Protein AF-B4INY2-F1 (afdb_monomer_lite)

pLDDT: mean 94.25, std 5.33, range [62.12, 98.5]

Radius of gyration: 15.9 Å; chains: 1; bounding box: 37×23×44 Å

Structure (mmCIF, N/CA/C/O backbone):
data_AF-B4INY2-F1
#
_entry.id   AF-B4INY2-F1
#
loop_
_atom_site.group_PDB
_atom_site.id
_atom_site.type_symbol
_atom_site.label_atom_id
_atom_site.label_alt_id
_atom_site.label_comp_id
_atom_site.label_asym_id
_atom_site.label_entity_id
_atom_site.label_seq_id
_atom_site.pdbx_PDB_ins_code
_atom_site.Cartn_x
_atom_site.Cartn_y
_atom_site.Cartn_z
_atom_site.occupancy
_atom_site.B_iso_or_equiv
_atom_site.auth_seq_id
_atom_site.auth_comp_id
_atom_site.auth_asym_id
_atom_site.auth_atom_id
_atom_site.pdbx_PDB_model_num
ATOM 1 N N . VAL A 1 1 ? -5.073 1.622 -15.618 1.00 62.12 1 VAL A N 1
ATOM 2 C CA . VAL A 1 1 ? -4.912 0.681 -16.757 1.00 62.12 1 VAL A CA 1
ATOM 3 C C . VAL A 1 1 ? -3.675 1.022 -17.583 1.00 62.12 1 VAL A C 1
ATOM 5 O O . VAL A 1 1 ? -2.821 0.158 -17.720 1.00 62.12 1 VAL A O 1
ATOM 8 N N . GLU A 1 2 ? -3.517 2.272 -18.036 1.00 88.69 2 GLU A N 1
ATOM 9 C CA . GLU A 1 2 ? -2.370 2.705 -18.861 1.00 88.69 2 GLU A CA 1
ATOM 10 C C . GLU A 1 2 ? -0.992 2.452 -18.219 1.00 88.69 2 GLU A C 1
ATOM 12 O O . GLU A 1 2 ? -0.118 1.885 -18.864 1.00 88.69 2 GLU A O 1
ATOM 17 N N . VAL A 1 3 ? -0.802 2.773 -16.932 1.00 95.88 3 VAL A N 1
ATOM 18 C CA . VAL A 1 3 ? 0.497 2.591 -16.245 1.00 95.88 3 VAL A CA 1
ATOM 19 C C . VAL A 1 3 ? 0.979 1.137 -16.282 1.00 95.88 3 VAL A C 1
ATOM 21 O O . VAL A 1 3 ? 2.135 0.875 -16.598 1.00 95.88 3 VAL A O 1
ATOM 24 N N . VAL A 1 4 ? 0.092 0.177 -16.005 1.00 97.25 4 VAL A N 1
ATOM 25 C CA . VAL A 1 4 ? 0.440 -1.254 -16.020 1.00 97.25 4 VAL A CA 1
ATOM 26 C C . VAL A 1 4 ? 0.698 -1.744 -17.444 1.00 97.25 4 VAL A C 1
ATOM 28 O O . VAL A 1 4 ? 1.578 -2.571 -17.660 1.00 97.25 4 VAL A O 1
ATOM 31 N N . GLN A 1 5 ? -0.026 -1.216 -18.433 1.00 96.56 5 GLN A N 1
ATOM 32 C CA . GLN A 1 5 ? 0.229 -1.533 -19.838 1.00 96.56 5 GLN A CA 1
ATOM 33 C C . GLN A 1 5 ? 1.599 -1.020 -20.288 1.00 96.56 5 GLN A C 1
ATOM 35 O O . GLN A 1 5 ? 2.352 -1.776 -20.894 1.00 96.56 5 GLN A O 1
ATOM 40 N N . LEU A 1 6 ? 1.953 0.222 -19.949 1.00 96.69 6 LEU A N 1
ATOM 41 C CA . LEU A 1 6 ? 3.271 0.792 -20.240 1.00 96.69 6 LEU A CA 1
ATOM 42 C C . LEU A 1 6 ? 4.390 0.048 -19.506 1.00 96.69 6 LEU A C 1
ATOM 44 O O . LEU A 1 6 ? 5.457 -0.165 -20.081 1.00 96.69 6 LEU A O 1
ATOM 48 N N . TRP A 1 7 ? 4.137 -0.395 -18.271 1.00 97.88 7 TRP A N 1
ATOM 49 C CA . TRP A 1 7 ? 5.062 -1.259 -17.545 1.00 97.88 7 TRP A CA 1
ATOM 50 C C . TRP A 1 7 ? 5.375 -2.526 -18.340 1.00 97.88 7 TRP A C 1
ATOM 52 O O . TRP A 1 7 ? 6.526 -2.736 -18.713 1.00 97.88 7 TRP A O 1
ATOM 62 N N . VAL A 1 8 ? 4.344 -3.312 -18.661 1.00 97.50 8 VAL A N 1
ATOM 63 C CA . VAL A 1 8 ? 4.490 -4.597 -19.362 1.00 97.50 8 VAL A CA 1
ATOM 64 C C . VAL A 1 8 ? 5.063 -4.412 -20.769 1.00 97.50 8 VAL A C 1
ATOM 66 O O . VAL A 1 8 ? 5.878 -5.209 -21.217 1.00 97.50 8 VAL A O 1
ATOM 69 N N . ALA A 1 9 ? 4.651 -3.365 -21.485 1.00 96.44 9 ALA A N 1
ATOM 70 C CA . ALA A 1 9 ? 5.058 -3.163 -22.872 1.00 96.44 9 ALA A CA 1
ATOM 71 C C . ALA A 1 9 ? 6.476 -2.589 -23.020 1.00 96.44 9 ALA A C 1
ATOM 73 O O . ALA A 1 9 ? 7.110 -2.802 -24.055 1.00 96.44 9 ALA A O 1
ATOM 74 N N . VAL A 1 10 ? 6.959 -1.810 -22.043 1.00 95.62 10 VAL A N 1
ATOM 75 C CA . VAL A 1 10 ? 8.158 -0.978 -22.236 1.00 95.62 10 VAL A CA 1
ATOM 76 C C . VAL A 1 10 ? 9.159 -1.055 -21.091 1.00 95.62 10 VAL A C 1
ATOM 78 O O . VAL A 1 10 ? 10.359 -1.044 -21.369 1.00 95.62 10 VAL A O 1
ATOM 81 N N . LEU A 1 11 ? 8.706 -1.048 -19.835 1.00 96.75 11 LEU A N 1
ATOM 82 C CA . LEU A 1 11 ? 9.576 -0.753 -18.691 1.00 96.75 11 LEU A CA 1
ATOM 83 C C . LEU A 1 11 ? 9.982 -1.971 -17.867 1.00 96.75 11 LEU A C 1
ATOM 85 O O . LEU A 1 11 ? 11.008 -1.883 -17.203 1.00 96.75 11 LEU A O 1
ATOM 89 N N . GLU A 1 12 ? 9.252 -3.082 -17.901 1.00 95.88 12 GLU A N 1
ATOM 90 C CA . GLU A 1 12 ? 9.515 -4.238 -17.032 1.00 95.88 12 GLU A CA 1
ATOM 91 C C . GLU A 1 12 ? 10.973 -4.723 -17.109 1.00 95.88 12 GLU A C 1
ATOM 93 O O . GLU A 1 12 ? 11.632 -4.901 -16.084 1.00 95.88 12 GLU A O 1
ATOM 98 N N . ASP A 1 13 ? 11.525 -4.823 -18.320 1.00 95.25 13 ASP A N 1
ATOM 99 C CA . ASP A 1 13 ? 12.912 -5.221 -18.572 1.00 95.25 13 ASP A CA 1
ATOM 100 C C . ASP A 1 13 ? 13.903 -4.042 -18.565 1.00 95.25 13 ASP A C 1
ATOM 102 O O . ASP A 1 13 ? 15.117 -4.244 -18.524 1.00 95.25 13 ASP A O 1
ATOM 106 N N . LYS A 1 14 ? 13.416 -2.796 -18.594 1.00 96.94 14 LYS A N 1
ATOM 107 C CA . LYS A 1 14 ? 14.225 -1.575 -18.781 1.00 96.94 14 LYS A CA 1
ATOM 108 C C . LYS A 1 14 ? 14.183 -0.610 -17.607 1.00 96.94 14 LYS A C 1
ATOM 110 O O . LYS A 1 14 ? 14.857 0.414 -17.669 1.00 96.94 14 LYS A O 1
ATOM 115 N N . VAL A 1 15 ? 13.473 -0.921 -16.526 1.00 96.75 15 VAL A N 1
ATOM 116 C CA . VAL A 1 15 ? 13.324 -0.023 -15.371 1.00 96.75 15 VAL A CA 1
ATOM 117 C C . VAL A 1 15 ? 14.679 0.347 -14.757 1.00 96.75 15 VAL A C 1
ATOM 119 O O . VAL A 1 15 ? 14.875 1.454 -14.278 1.00 96.75 15 VAL A O 1
ATOM 122 N N . HIS A 1 16 ? 15.678 -0.532 -14.844 1.00 95.06 16 HIS A N 1
ATOM 123 C CA . HIS A 1 16 ? 17.045 -0.241 -14.403 1.00 95.06 16 HIS A CA 1
ATOM 124 C C . HIS A 1 16 ? 17.714 0.912 -15.181 1.00 95.06 16 HIS A C 1
ATOM 126 O O . HIS A 1 16 ? 18.656 1.522 -14.683 1.00 95.06 16 HIS A O 1
ATOM 132 N N . LYS A 1 17 ? 17.225 1.241 -16.384 1.00 96.94 17 LYS A N 1
ATOM 133 C CA . LYS A 1 17 ? 17.739 2.325 -17.235 1.00 96.94 17 LYS A CA 1
ATOM 134 C C . LYS A 1 17 ? 17.152 3.694 -16.896 1.00 96.94 17 LYS A C 1
ATOM 136 O O . LYS A 1 17 ? 17.602 4.686 -17.458 1.00 96.94 17 LYS A O 1
ATOM 141 N N . THR A 1 18 ? 16.170 3.776 -15.997 1.00 95.94 18 THR A N 1
ATOM 142 C CA . THR A 1 18 ? 15.519 5.048 -15.638 1.00 95.94 18 THR A CA 1
ATOM 143 C C . THR A 1 18 ? 16.271 5.821 -14.550 1.00 95.94 18 THR A C 1
ATOM 145 O O . THR A 1 18 ? 15.807 6.869 -14.106 1.00 95.94 18 THR A O 1
ATOM 148 N N . GLY A 1 19 ? 17.436 5.324 -14.117 1.00 94.31 19 GLY A N 1
ATOM 149 C CA . GLY A 1 19 ? 18.315 6.007 -13.171 1.00 94.31 19 GLY A CA 1
ATOM 150 C C . GLY A 1 19 ? 17.601 6.353 -11.865 1.00 94.31 19 GLY A C 1
ATOM 151 O O . GLY A 1 19 ? 16.972 5.495 -11.246 1.00 94.31 19 GLY A O 1
ATOM 152 N N . ASN A 1 20 ? 17.676 7.626 -11.474 1.00 93.56 20 ASN A N 1
ATOM 153 C CA . ASN A 1 20 ? 17.140 8.125 -10.204 1.00 93.56 20 ASN A CA 1
ATOM 154 C C . ASN A 1 20 ? 15.610 8.002 -10.091 1.00 93.56 20 ASN A C 1
ATOM 156 O O . ASN A 1 20 ? 15.088 7.925 -8.984 1.00 93.56 20 ASN A O 1
ATOM 160 N N . GLU A 1 21 ? 14.893 7.922 -11.215 1.00 96.50 21 GLU A N 1
ATOM 161 C CA . GLU A 1 21 ? 13.427 7.810 -11.227 1.00 96.50 21 GLU A CA 1
ATOM 162 C C . GLU A 1 21 ? 12.932 6.376 -11.013 1.00 96.50 21 GLU A C 1
ATOM 164 O O . GLU A 1 21 ? 11.734 6.143 -10.852 1.00 96.50 21 GLU A O 1
ATOM 169 N N . ARG A 1 22 ? 13.834 5.385 -11.005 1.00 97.56 22 ARG A N 1
ATOM 170 C CA . ARG A 1 22 ? 13.460 3.967 -10.915 1.00 97.56 22 ARG A CA 1
ATOM 171 C C . ARG A 1 22 ? 12.553 3.674 -9.722 1.00 97.56 22 ARG A C 1
ATOM 173 O O . ARG A 1 22 ? 11.553 2.980 -9.882 1.00 97.56 22 ARG A O 1
ATOM 180 N N . HIS A 1 23 ? 12.881 4.183 -8.537 1.00 97.31 23 HIS A N 1
ATOM 181 C CA . HIS A 1 23 ? 12.089 3.899 -7.337 1.00 97.31 23 HIS A CA 1
ATOM 182 C C . HIS A 1 23 ? 10.690 4.495 -7.437 1.00 97.31 23 HIS A C 1
ATOM 184 O O . HIS A 1 23 ? 9.719 3.805 -7.145 1.00 97.31 23 HIS A O 1
ATOM 190 N N . LEU A 1 24 ? 10.580 5.731 -7.929 1.00 97.19 24 LEU A N 1
ATOM 191 C CA . LEU A 1 24 ? 9.294 6.394 -8.131 1.00 97.19 24 LEU A CA 1
ATOM 192 C C . LEU A 1 24 ? 8.417 5.628 -9.129 1.00 97.19 24 LEU A C 1
ATOM 194 O O . LEU A 1 24 ? 7.233 5.417 -8.873 1.00 97.19 24 LEU A O 1
ATOM 198 N N . ILE A 1 25 ? 9.006 5.164 -10.233 1.00 98.00 25 ILE A N 1
ATOM 199 C CA . ILE A 1 25 ? 8.309 4.356 -11.238 1.00 98.00 25 ILE A CA 1
ATOM 200 C C . ILE A 1 25 ? 7.807 3.048 -10.620 1.00 98.00 25 ILE A C 1
ATOM 202 O O . ILE A 1 25 ? 6.644 2.696 -10.808 1.00 98.00 25 ILE A O 1
ATOM 206 N N . LEU A 1 26 ? 8.638 2.348 -9.841 1.00 98.38 26 LEU A N 1
ATOM 207 C CA . LEU A 1 26 ? 8.219 1.126 -9.148 1.00 98.38 26 LEU A CA 1
ATOM 208 C C . LEU A 1 26 ? 7.043 1.391 -8.197 1.00 98.38 26 LEU A C 1
ATOM 210 O O . LEU A 1 26 ? 6.077 0.633 -8.211 1.00 98.38 26 LEU A O 1
ATOM 214 N N . GLU A 1 27 ? 7.076 2.474 -7.415 1.00 98.06 27 GLU A N 1
ATOM 215 C CA . GLU A 1 27 ? 5.965 2.853 -6.527 1.00 98.06 27 GLU A CA 1
ATOM 216 C C . GLU A 1 27 ? 4.662 3.119 -7.302 1.00 98.06 27 GLU A C 1
ATOM 218 O O . GLU A 1 27 ? 3.596 2.635 -6.911 1.00 98.06 27 GLU A O 1
ATOM 223 N N . GLN A 1 28 ? 4.735 3.841 -8.424 1.00 97.75 28 GLN A N 1
ATOM 224 C CA . GLN A 1 28 ? 3.577 4.116 -9.284 1.00 97.75 28 GLN A CA 1
ATOM 225 C C . GLN A 1 28 ? 2.993 2.835 -9.886 1.00 97.75 28 GLN A C 1
ATOM 227 O O . GLN A 1 28 ? 1.773 2.649 -9.903 1.00 97.75 28 GLN A O 1
ATOM 232 N N . VAL A 1 29 ? 3.862 1.938 -10.351 1.00 98.31 29 VAL A N 1
ATOM 233 C CA . VAL A 1 29 ? 3.466 0.653 -10.931 1.00 98.31 29 VAL A CA 1
ATOM 234 C C . VAL A 1 29 ? 2.824 -0.241 -9.880 1.00 98.31 29 VAL A C 1
ATOM 236 O O . VAL A 1 29 ? 1.796 -0.840 -10.176 1.00 98.31 29 VAL A O 1
ATOM 239 N N . ILE A 1 30 ? 3.348 -0.285 -8.648 1.00 98.50 30 ILE A N 1
ATOM 240 C CA . ILE A 1 30 ? 2.732 -1.040 -7.546 1.00 98.50 30 ILE A CA 1
ATOM 241 C C . ILE A 1 30 ? 1.286 -0.595 -7.335 1.00 98.50 30 ILE A C 1
ATOM 243 O O . ILE A 1 30 ? 0.391 -1.436 -7.320 1.00 98.50 30 ILE A O 1
ATOM 247 N N . ILE A 1 31 ? 1.043 0.712 -7.197 1.00 97.62 31 ILE A N 1
ATOM 248 C CA . ILE A 1 31 ? -0.307 1.241 -6.951 1.00 97.62 31 ILE A CA 1
ATOM 249 C C . ILE A 1 31 ? -1.238 0.872 -8.112 1.00 97.62 31 ILE A C 1
ATOM 251 O O . ILE A 1 31 ? -2.288 0.270 -7.893 1.00 97.62 31 ILE A O 1
ATOM 255 N N . ALA A 1 32 ? -0.821 1.143 -9.351 1.00 97.94 32 ALA A N 1
ATOM 256 C CA . ALA A 1 32 ? -1.635 0.849 -10.526 1.00 97.94 32 ALA A CA 1
ATOM 257 C C . ALA A 1 32 ? -1.890 -0.658 -10.721 1.00 97.94 32 ALA A C 1
ATOM 259 O O . ALA A 1 32 ? -2.952 -1.053 -11.210 1.00 97.94 32 ALA A O 1
ATOM 260 N N . ALA A 1 33 ? -0.928 -1.504 -10.351 1.00 98.19 33 ALA A N 1
ATOM 261 C CA . ALA A 1 33 ? -1.043 -2.954 -10.414 1.00 98.19 33 ALA A CA 1
ATOM 262 C C . ALA A 1 33 ? -2.028 -3.490 -9.367 1.00 98.19 33 ALA A C 1
ATOM 264 O O . ALA A 1 33 ? -2.846 -4.345 -9.700 1.00 98.19 33 ALA A O 1
ATOM 265 N N . LEU A 1 34 ? -2.022 -2.948 -8.144 1.00 97.00 34 LEU A N 1
ATOM 266 C CA . LEU A 1 34 ? -3.021 -3.286 -7.124 1.00 97.00 34 LEU A CA 1
ATOM 267 C C . LEU A 1 34 ? -4.436 -2.886 -7.570 1.00 97.00 34 LEU A C 1
ATOM 269 O O . LEU A 1 34 ? -5.340 -3.715 -7.510 1.00 97.00 34 LEU A O 1
ATOM 273 N N . ASP A 1 35 ? -4.608 -1.676 -8.110 1.00 95.31 35 ASP A N 1
ATOM 274 C CA . ASP A 1 35 ? -5.910 -1.171 -8.58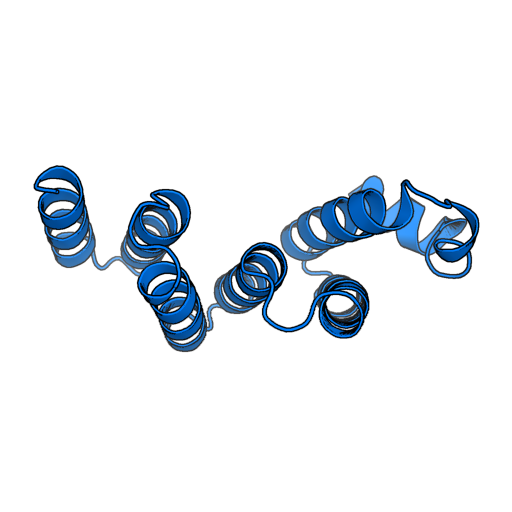4 1.00 95.31 35 ASP A CA 1
ATOM 275 C C . ASP A 1 35 ? -6.480 -1.964 -9.775 1.00 95.31 35 ASP A C 1
ATOM 277 O O . ASP A 1 35 ? -7.677 -1.914 -10.056 1.00 95.31 35 ASP A O 1
ATOM 281 N N . THR A 1 36 ? -5.629 -2.692 -10.502 1.00 96.25 36 THR A N 1
ATOM 282 C CA . THR A 1 36 ? -6.014 -3.511 -11.665 1.00 96.25 36 THR A CA 1
ATOM 283 C C . THR A 1 36 ? -5.889 -5.013 -11.410 1.00 96.25 36 THR A C 1
ATOM 285 O O . THR A 1 36 ? -5.914 -5.798 -12.357 1.00 96.25 36 THR A O 1
ATOM 288 N N . ALA A 1 37 ? -5.755 -5.419 -10.141 1.00 96.00 37 ALA A N 1
ATOM 289 C CA . ALA A 1 37 ? -5.613 -6.811 -9.707 1.00 96.00 37 ALA A CA 1
ATOM 290 C C . ALA A 1 37 ? -4.436 -7.580 -10.354 1.00 96.00 37 ALA A C 1
ATOM 292 O O . ALA A 1 37 ? -4.411 -8.811 -10.375 1.00 96.00 37 ALA A O 1
ATOM 293 N N . ARG A 1 38 ? -3.411 -6.871 -10.842 1.00 97.56 38 ARG A N 1
ATOM 294 C CA . ARG A 1 38 ? -2.135 -7.443 -11.303 1.00 97.56 38 ARG A CA 1
ATOM 295 C C . ARG A 1 38 ? -1.178 -7.633 -10.130 1.00 97.56 38 ARG A C 1
ATOM 297 O O . ARG A 1 38 ? -0.122 -7.008 -10.029 1.00 97.56 38 ARG A O 1
ATOM 304 N N . PHE A 1 39 ? -1.581 -8.494 -9.198 1.00 97.38 39 PHE A N 1
ATOM 305 C CA . PHE A 1 39 ? -0.847 -8.741 -7.954 1.00 97.38 39 PHE A CA 1
ATOM 306 C C . PHE A 1 39 ? 0.549 -9.330 -8.177 1.00 97.38 39 PHE A C 1
ATOM 308 O O . PHE A 1 39 ? 1.428 -9.134 -7.338 1.00 97.38 39 PHE A O 1
ATOM 315 N N . ASP A 1 40 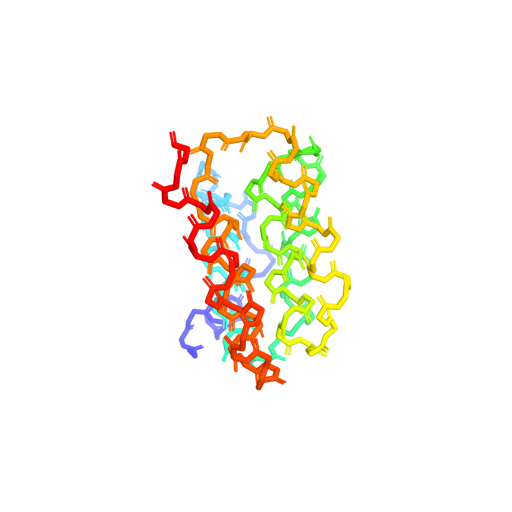? 0.761 -10.024 -9.293 1.00 97.44 40 ASP A N 1
ATOM 316 C CA . ASP A 1 40 ? 2.061 -10.512 -9.749 1.00 97.44 40 ASP A CA 1
ATOM 317 C C . ASP A 1 40 ? 3.061 -9.357 -9.910 1.00 97.44 40 ASP A C 1
ATOM 319 O O . ASP A 1 40 ? 4.105 -9.348 -9.253 1.00 97.44 40 ASP A O 1
ATOM 323 N N . ILE A 1 41 ? 2.679 -8.325 -10.670 1.00 98.19 41 ILE A N 1
ATOM 324 C CA . ILE A 1 41 ? 3.499 -7.130 -10.908 1.00 98.19 41 ILE A CA 1
ATOM 325 C C . ILE A 1 41 ? 3.720 -6.368 -9.599 1.00 98.19 41 ILE A C 1
ATOM 327 O O . ILE A 1 41 ? 4.854 -6.035 -9.254 1.00 98.19 41 ILE A O 1
ATOM 331 N N . ALA A 1 42 ? 2.653 -6.134 -8.826 1.00 98.38 42 ALA A N 1
ATOM 332 C CA . ALA A 1 42 ? 2.766 -5.429 -7.550 1.00 98.38 42 ALA A CA 1
ATOM 333 C C . ALA A 1 42 ? 3.742 -6.133 -6.590 1.00 98.38 42 ALA A C 1
ATOM 335 O O . ALA A 1 42 ? 4.521 -5.473 -5.89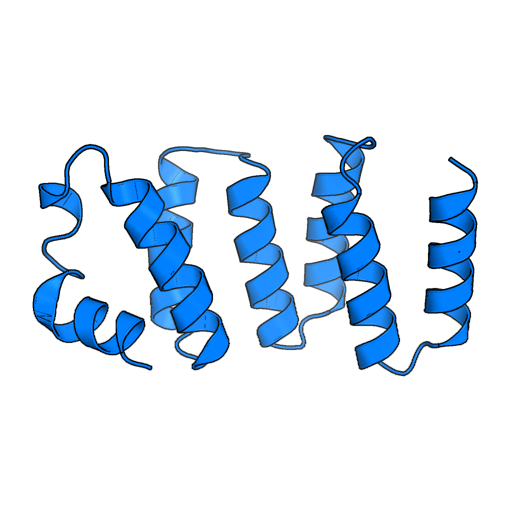9 1.00 98.38 42 ALA A O 1
ATOM 336 N N . THR A 1 43 ? 3.721 -7.470 -6.555 1.00 97.94 43 THR A N 1
ATOM 337 C CA . THR A 1 43 ? 4.606 -8.272 -5.699 1.00 97.94 43 THR A CA 1
ATOM 338 C C . THR A 1 43 ? 6.062 -8.130 -6.125 1.00 97.94 43 THR A C 1
ATOM 340 O O . THR A 1 43 ? 6.915 -7.872 -5.275 1.00 97.94 43 THR A O 1
ATOM 343 N N . GLU A 1 44 ? 6.350 -8.253 -7.421 1.00 98.00 44 GLU A N 1
ATOM 344 C CA . GLU A 1 44 ? 7.722 -8.173 -7.925 1.00 98.00 44 GLU A CA 1
ATOM 345 C C . GLU A 1 44 ? 8.312 -6.767 -7.747 1.00 98.00 44 GLU A C 1
ATOM 347 O O . GLU A 1 44 ? 9.403 -6.617 -7.194 1.00 98.00 44 GLU A O 1
ATOM 352 N N . CYS A 1 45 ? 7.565 -5.714 -8.091 1.00 98.19 45 CYS A N 1
ATOM 353 C CA . CYS A 1 45 ? 8.012 -4.338 -7.870 1.00 98.19 45 CYS A CA 1
ATOM 354 C C . CYS A 1 45 ? 8.245 -4.040 -6.377 1.00 98.19 45 CYS A C 1
ATOM 356 O O . CYS A 1 45 ? 9.244 -3.416 -6.013 1.00 98.19 45 CYS A O 1
ATOM 358 N N . THR A 1 46 ? 7.366 -4.529 -5.492 1.00 98.12 46 THR A N 1
ATOM 359 C CA . THR A 1 46 ? 7.534 -4.365 -4.036 1.00 98.12 46 THR A CA 1
ATOM 360 C C . THR A 1 46 ? 8.776 -5.100 -3.534 1.00 98.12 46 THR A C 1
ATOM 362 O O . THR A 1 46 ? 9.499 -4.571 -2.692 1.00 98.12 46 THR A O 1
ATOM 365 N N . LYS A 1 47 ? 9.059 -6.298 -4.059 1.00 97.56 47 LYS A N 1
ATOM 366 C CA . LYS A 1 47 ? 10.252 -7.079 -3.711 1.00 97.56 47 LYS A CA 1
ATOM 367 C C . LYS A 1 47 ? 11.534 -6.348 -4.102 1.00 97.56 47 LYS A C 1
ATOM 369 O O . LYS A 1 47 ? 12.458 -6.305 -3.293 1.00 97.56 47 LYS A O 1
ATOM 374 N N . GLN A 1 48 ? 11.577 -5.733 -5.284 1.00 97.31 48 GLN A N 1
ATOM 375 C CA . GLN A 1 48 ? 12.722 -4.918 -5.700 1.00 97.31 48 GLN A CA 1
ATOM 376 C C . GLN A 1 48 ? 12.982 -3.768 -4.718 1.00 97.31 48 GLN A C 1
ATOM 378 O O . GLN A 1 48 ? 14.100 -3.619 -4.230 1.00 97.31 48 GLN A O 1
ATOM 383 N N . LEU A 1 49 ? 11.941 -3.015 -4.346 1.00 98.12 49 LEU A N 1
ATOM 384 C CA . LEU A 1 49 ? 12.078 -1.943 -3.354 1.00 98.12 49 LEU A CA 1
ATOM 385 C C . LEU A 1 49 ? 12.473 -2.472 -1.966 1.00 98.12 49 LEU A C 1
ATOM 387 O O . LEU A 1 49 ? 13.244 -1.826 -1.265 1.00 98.12 49 LEU A O 1
ATOM 391 N N . ALA A 1 50 ? 11.971 -3.640 -1.557 1.00 97.31 50 ALA A N 1
ATOM 392 C CA . ALA A 1 50 ? 12.291 -4.239 -0.262 1.00 97.31 50 ALA A CA 1
ATOM 393 C C . ALA A 1 50 ? 13.760 -4.670 -0.143 1.00 97.31 50 ALA A C 1
ATOM 395 O O . ALA A 1 50 ? 14.321 -4.591 0.949 1.00 97.31 50 ALA A O 1
ATOM 396 N N . LEU A 1 51 ? 14.369 -5.124 -1.245 1.00 96.88 51 LEU A N 1
ATOM 397 C CA . LEU A 1 51 ? 15.787 -5.489 -1.288 1.00 96.88 51 LEU A CA 1
ATOM 398 C C . LEU A 1 51 ? 16.690 -4.265 -1.092 1.00 96.88 51 LEU A C 1
ATOM 400 O O . LEU A 1 51 ? 17.700 -4.356 -0.402 1.00 96.88 51 LEU A O 1
ATOM 404 N N . GLU A 1 52 ? 16.315 -3.126 -1.671 1.00 96.12 52 GLU A N 1
ATOM 405 C CA . GLU A 1 52 ? 17.096 -1.884 -1.595 1.00 96.12 52 GLU A CA 1
ATOM 406 C C . GLU A 1 52 ? 16.819 -1.074 -0.329 1.00 96.12 52 GLU A C 1
ATOM 408 O O . GLU A 1 52 ? 17.721 -0.431 0.205 1.00 96.12 52 GLU A O 1
ATOM 413 N N . PHE A 1 53 ? 15.593 -1.145 0.194 1.00 96.75 53 PHE A N 1
ATOM 414 C CA . PHE A 1 53 ? 15.172 -0.425 1.394 1.00 96.75 53 PHE A CA 1
ATOM 415 C C . PHE A 1 53 ? 14.584 -1.365 2.461 1.00 96.75 53 PHE A C 1
ATOM 417 O O . PHE A 1 53 ? 13.389 -1.265 2.786 1.00 96.75 53 PHE A O 1
ATOM 424 N N . PRO A 1 54 ? 15.393 -2.271 3.049 1.00 95.31 54 PRO A N 1
ATOM 425 C CA . PRO A 1 54 ? 14.922 -3.188 4.080 1.00 95.31 54 PRO A CA 1
ATOM 426 C C . PRO A 1 54 ? 14.288 -2.442 5.258 1.00 95.31 54 PRO A C 1
ATOM 428 O O . PRO A 1 54 ? 14.860 -1.510 5.818 1.00 95.31 54 PRO A O 1
ATOM 431 N N . GLY A 1 55 ? 13.081 -2.852 5.649 1.00 92.00 55 GLY A N 1
ATOM 432 C CA . GLY A 1 55 ? 12.372 -2.266 6.791 1.00 92.00 55 GLY A CA 1
ATOM 433 C C . GLY A 1 55 ? 11.762 -0.879 6.554 1.00 92.00 55 GLY A C 1
ATOM 434 O O . GLY A 1 55 ? 11.222 -0.310 7.507 1.00 92.00 55 GLY A O 1
ATOM 435 N N . SER A 1 56 ? 11.800 -0.355 5.322 1.00 96.44 56 SER A N 1
ATOM 436 C CA . SER A 1 56 ? 11.148 0.905 4.949 1.00 96.44 56 SER A CA 1
ATOM 437 C C . SER A 1 56 ? 9.644 0.869 5.226 1.00 96.44 56 SER A C 1
ATOM 439 O O . SER A 1 56 ? 8.922 0.012 4.710 1.00 96.44 56 SER A O 1
ATOM 441 N N . LEU A 1 57 ? 9.149 1.852 5.986 1.00 96.00 57 LEU A N 1
ATOM 442 C CA . LEU A 1 57 ? 7.717 1.998 6.277 1.00 96.00 57 LEU A CA 1
ATOM 443 C C . LEU A 1 57 ? 6.887 2.197 5.004 1.00 96.00 57 LEU A C 1
ATOM 445 O O . LEU A 1 57 ? 5.749 1.737 4.921 1.00 96.00 57 LEU A O 1
ATOM 449 N N . ARG A 1 58 ? 7.466 2.844 3.984 1.00 94.75 58 ARG A N 1
ATOM 450 C CA . ARG A 1 58 ? 6.809 3.036 2.688 1.00 94.75 58 ARG A CA 1
ATOM 451 C C . ARG A 1 58 ? 6.651 1.713 1.940 1.00 94.75 58 ARG A C 1
ATOM 453 O O . ARG A 1 58 ? 5.577 1.449 1.414 1.00 94.75 58 ARG A O 1
ATOM 460 N N . VAL A 1 59 ? 7.666 0.849 1.971 1.00 97.25 59 VAL A N 1
ATOM 461 C CA . VAL A 1 59 ? 7.583 -0.497 1.378 1.00 97.25 59 VAL A CA 1
ATOM 462 C C . VAL A 1 59 ? 6.601 -1.382 2.153 1.00 97.25 59 VAL A C 1
ATOM 464 O O . VAL A 1 59 ? 5.784 -2.079 1.551 1.00 97.25 59 VAL A O 1
ATOM 467 N N . MET A 1 60 ? 6.600 -1.300 3.488 1.00 97.50 60 MET A N 1
ATOM 468 C CA . MET A 1 60 ? 5.614 -2.001 4.323 1.00 97.50 60 MET A CA 1
ATOM 469 C C . MET A 1 60 ? 4.176 -1.576 3.999 1.00 97.50 60 MET A C 1
ATOM 471 O O . MET A 1 60 ? 3.287 -2.425 3.962 1.00 97.50 60 MET A O 1
ATOM 475 N N . LYS A 1 61 ? 3.939 -0.295 3.691 1.00 96.69 61 LYS A N 1
ATOM 476 C CA . LYS A 1 61 ? 2.619 0.188 3.259 1.00 96.69 61 LYS A CA 1
ATOM 477 C C . LYS A 1 61 ? 2.127 -0.543 2.005 1.00 96.69 61 LYS A C 1
ATOM 479 O O . LYS A 1 61 ? 0.965 -0.935 1.972 1.00 96.69 61 LYS A O 1
ATOM 484 N N . PHE A 1 62 ? 2.979 -0.772 1.004 1.00 97.56 62 PHE A N 1
ATOM 485 C CA . PHE A 1 62 ? 2.589 -1.534 -0.191 1.00 97.56 62 PHE A CA 1
ATOM 486 C C . PHE A 1 62 ? 2.232 -2.986 0.138 1.00 97.56 62 PHE A C 1
ATOM 488 O O . PHE A 1 62 ? 1.265 -3.518 -0.405 1.00 97.56 62 PHE A O 1
ATOM 495 N N . LYS A 1 63 ? 2.945 -3.604 1.088 1.00 96.81 63 LYS A N 1
ATOM 496 C CA . LYS A 1 63 ? 2.609 -4.943 1.593 1.00 96.81 63 LYS A CA 1
ATOM 497 C C . LYS A 1 63 ? 1.220 -4.970 2.245 1.00 96.81 63 LYS A C 1
ATOM 499 O O . LYS A 1 63 ? 0.426 -5.844 1.913 1.00 96.81 63 LYS A O 1
ATOM 504 N N . ALA A 1 64 ? 0.904 -3.996 3.103 1.00 96.94 64 ALA A N 1
ATOM 505 C CA . ALA A 1 64 ? -0.426 -3.867 3.708 1.00 96.94 64 ALA A CA 1
ATOM 506 C C . ALA A 1 64 ? -1.524 -3.657 2.651 1.00 96.94 64 ALA A C 1
ATOM 508 O O . ALA A 1 64 ? -2.551 -4.325 2.691 1.00 96.94 64 ALA A O 1
ATOM 509 N N . MET A 1 65 ? -1.287 -2.781 1.665 1.00 95.88 65 MET A N 1
ATOM 510 C CA . MET A 1 65 ? -2.233 -2.534 0.568 1.00 95.88 65 MET A CA 1
ATOM 511 C C . MET A 1 65 ? -2.496 -3.790 -0.271 1.00 95.88 65 MET A C 1
ATOM 513 O O . MET A 1 65 ? -3.621 -4.004 -0.707 1.00 95.88 65 MET A O 1
ATOM 517 N N . ARG A 1 66 ? -1.478 -4.630 -0.488 1.00 96.50 66 ARG A N 1
ATOM 518 C CA . ARG A 1 66 ? -1.636 -5.910 -1.186 1.00 96.50 66 ARG A CA 1
ATOM 519 C C . ARG A 1 66 ? -2.500 -6.887 -0.393 1.00 96.50 66 ARG A C 1
ATOM 521 O O . ARG A 1 66 ? -3.370 -7.507 -0.987 1.00 96.50 66 ARG A O 1
ATOM 528 N N . TYR A 1 67 ? -2.268 -7.028 0.912 1.00 96.50 67 TYR A N 1
ATOM 529 C CA . TYR A 1 67 ? -3.111 -7.874 1.764 1.00 96.50 67 TYR A CA 1
ATOM 530 C C . TYR A 1 67 ? -4.561 -7.389 1.777 1.00 96.50 67 TYR A C 1
ATOM 532 O O . TYR A 1 67 ? -5.471 -8.182 1.571 1.00 96.50 67 TYR A O 1
ATOM 540 N N . GLU A 1 68 ? -4.774 -6.078 1.901 1.00 93.81 68 GLU A N 1
ATOM 541 C CA . GLU A 1 68 ? -6.104 -5.471 1.812 1.00 93.81 68 GLU A CA 1
ATOM 542 C C . GLU A 1 68 ? -6.782 -5.762 0.464 1.00 93.81 68 GLU A C 1
ATOM 544 O O . GLU A 1 68 ? -7.937 -6.173 0.442 1.00 93.81 68 GLU A O 1
ATOM 549 N N . ALA A 1 69 ? -6.064 -5.613 -0.654 1.00 93.25 69 ALA A N 1
ATOM 550 C CA . ALA A 1 69 ? -6.595 -5.898 -1.990 1.00 93.25 69 ALA A CA 1
ATOM 551 C C . ALA A 1 69 ? -6.892 -7.392 -2.233 1.00 93.25 69 ALA A C 1
ATOM 553 O O . ALA A 1 69 ? -7.662 -7.724 -3.130 1.00 93.25 69 ALA A O 1
ATOM 554 N N . LEU A 1 70 ? -6.287 -8.283 -1.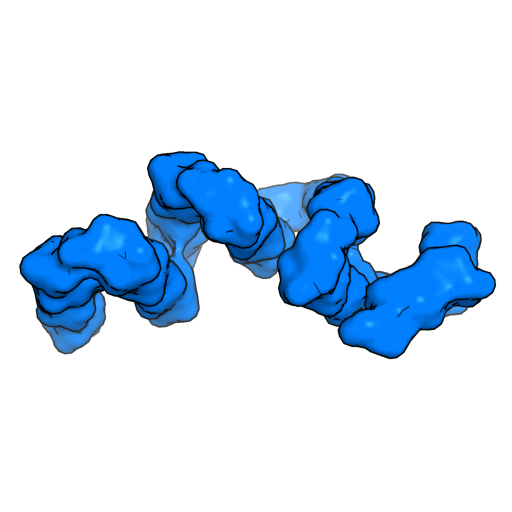442 1.00 94.31 70 LEU A N 1
ATOM 555 C CA . LEU A 1 70 ? -6.548 -9.725 -1.428 1.00 94.31 70 LEU A CA 1
ATOM 556 C C . LEU A 1 70 ? -7.584 -10.131 -0.365 1.00 94.31 70 LEU A C 1
ATOM 558 O O . LEU A 1 70 ? -7.773 -11.322 -0.136 1.00 94.31 70 LEU A O 1
ATOM 562 N N . GLU A 1 71 ? -8.213 -9.162 0.310 1.00 93.25 71 GLU A N 1
ATOM 563 C CA . GLU A 1 71 ? -9.137 -9.369 1.437 1.00 93.25 71 GLU A CA 1
ATOM 564 C C . GLU A 1 71 ? -8.520 -10.119 2.638 1.00 93.25 71 GLU A C 1
ATOM 566 O O . GLU A 1 71 ? -9.218 -10.612 3.525 1.00 93.25 71 GLU A O 1
ATOM 571 N N . GLN A 1 72 ? -7.189 -10.151 2.715 1.00 95.31 72 GLN A N 1
ATOM 572 C CA . GLN A 1 72 ? -6.398 -10.704 3.817 1.00 95.31 72 GLN A CA 1
ATOM 573 C C . GLN A 1 72 ? -6.266 -9.654 4.928 1.00 95.31 72 GLN A C 1
ATOM 575 O O . GLN A 1 72 ? -5.211 -9.061 5.155 1.00 95.31 72 GLN A O 1
ATOM 580 N N . TYR A 1 73 ? -7.397 -9.312 5.545 1.00 94.19 73 TYR A N 1
ATOM 581 C CA . TYR A 1 73 ? -7.482 -8.147 6.427 1.00 94.19 73 TYR A CA 1
ATOM 582 C C . TYR A 1 73 ? -6.671 -8.281 7.713 1.00 94.19 73 TYR A C 1
ATOM 584 O O . TYR A 1 73 ? -6.182 -7.271 8.213 1.00 94.19 73 TYR A O 1
ATOM 592 N N . ASP A 1 74 ? -6.526 -9.492 8.245 1.00 94.19 74 ASP A N 1
ATOM 593 C CA . ASP A 1 74 ? -5.815 -9.696 9.505 1.00 94.19 74 ASP A CA 1
ATOM 594 C C . ASP A 1 74 ? -4.299 -9.507 9.290 1.00 94.19 74 ASP A C 1
ATOM 596 O O . ASP A 1 74 ? -3.652 -8.781 10.043 1.00 94.19 74 ASP A O 1
ATOM 600 N N . GLU A 1 75 ? -3.747 -10.003 8.178 1.00 96.62 75 GLU A N 1
ATOM 601 C CA . GLU A 1 75 ? -2.363 -9.735 7.772 1.00 96.62 75 GLU A CA 1
ATOM 602 C C . GLU A 1 75 ? -2.132 -8.259 7.410 1.00 96.62 75 GLU A C 1
ATOM 604 O O . GLU A 1 75 ? -1.054 -7.707 7.656 1.00 96.62 75 GLU A O 1
ATOM 609 N N . ALA A 1 76 ? -3.132 -7.589 6.826 1.00 96.69 76 ALA A N 1
ATOM 610 C CA . ALA A 1 76 ? -3.066 -6.150 6.585 1.00 96.69 76 ALA A CA 1
ATOM 611 C C . ALA A 1 76 ? -2.980 -5.368 7.907 1.00 96.69 76 ALA A C 1
ATOM 613 O O . ALA A 1 76 ? -2.147 -4.464 8.024 1.00 96.69 76 ALA A O 1
ATOM 614 N N . ASP A 1 77 ? -3.796 -5.736 8.900 1.00 95.38 77 ASP A N 1
ATOM 615 C CA . ASP A 1 77 ? -3.804 -5.125 10.230 1.00 95.38 77 ASP A CA 1
ATOM 616 C C . ASP A 1 77 ? -2.461 -5.332 10.951 1.00 95.38 77 ASP A C 1
ATOM 618 O O . ASP A 1 77 ? -1.895 -4.355 11.445 1.00 95.38 77 ASP A O 1
ATOM 622 N N . GLU A 1 78 ? -1.884 -6.539 10.917 1.00 96.69 78 GLU A N 1
ATOM 623 C CA . GLU A 1 78 ? -0.558 -6.819 11.497 1.00 96.69 78 GLU A CA 1
ATOM 624 C C . GLU A 1 78 ? 0.538 -5.909 10.920 1.00 96.69 78 GLU A C 1
ATOM 626 O O . GLU A 1 78 ? 1.365 -5.350 11.650 1.00 96.69 78 GLU A O 1
ATOM 631 N N . VAL A 1 79 ? 0.551 -5.725 9.595 1.00 97.50 79 VAL A N 1
ATOM 632 C CA . VAL A 1 79 ? 1.536 -4.853 8.944 1.00 97.50 79 VAL A CA 1
ATOM 633 C C . VAL A 1 79 ? 1.298 -3.390 9.314 1.00 97.50 79 VAL A C 1
ATOM 635 O O . VAL A 1 79 ? 2.263 -2.664 9.562 1.00 97.50 79 VAL A O 1
ATOM 638 N N . LEU A 1 80 ? 0.041 -2.940 9.360 1.00 96.75 80 LEU A N 1
ATOM 639 C CA . LEU A 1 80 ? -0.296 -1.568 9.743 1.00 96.75 80 LEU A CA 1
ATOM 640 C C . LEU A 1 80 ? 0.084 -1.282 11.199 1.00 96.75 80 LEU A C 1
ATOM 642 O O . LEU A 1 80 ? 0.652 -0.222 11.464 1.00 96.75 80 LEU A O 1
ATOM 646 N N . ASP A 1 81 ? -0.140 -2.224 12.112 1.00 95.56 81 ASP A N 1
ATOM 647 C CA . ASP A 1 81 ? 0.265 -2.104 13.514 1.00 95.56 81 ASP A CA 1
ATOM 648 C C . ASP A 1 81 ? 1.782 -2.036 13.668 1.00 95.56 81 ASP A C 1
ATOM 650 O O . ASP A 1 81 ? 2.289 -1.188 14.404 1.00 95.56 81 ASP A O 1
ATOM 654 N N . ALA A 1 82 ? 2.529 -2.827 12.895 1.00 96.56 82 ALA A N 1
ATOM 655 C CA . ALA A 1 82 ? 3.984 -2.729 12.868 1.00 96.56 82 ALA A CA 1
ATOM 656 C C . ALA A 1 82 ? 4.483 -1.366 12.339 1.00 96.56 82 ALA A C 1
ATOM 658 O O . ALA A 1 82 ? 5.504 -0.863 12.813 1.00 96.56 82 ALA A O 1
ATOM 659 N N . ILE A 1 83 ? 3.782 -0.743 11.380 1.00 96.69 83 ILE A N 1
ATOM 660 C CA . ILE A 1 83 ? 4.109 0.619 10.916 1.00 96.69 83 ILE A CA 1
ATOM 661 C C . ILE A 1 83 ? 3.807 1.641 12.018 1.00 96.69 83 ILE A C 1
ATOM 663 O O . ILE A 1 83 ? 4.643 2.502 12.284 1.00 96.69 83 ILE A O 1
ATOM 667 N N . ILE A 1 84 ? 2.647 1.536 12.672 1.00 94.44 84 ILE A N 1
ATOM 668 C CA . ILE A 1 84 ? 2.234 2.437 13.758 1.00 94.44 84 ILE A CA 1
ATOM 669 C C . ILE A 1 84 ? 3.208 2.362 14.935 1.00 94.44 84 ILE A C 1
ATOM 671 O O . ILE A 1 84 ? 3.571 3.395 15.482 1.00 94.44 84 ILE A O 1
ATOM 675 N N . ALA A 1 85 ? 3.647 1.160 15.313 1.00 94.31 85 ALA A N 1
ATOM 676 C CA . ALA A 1 85 ? 4.596 0.966 16.406 1.00 94.31 85 ALA A CA 1
ATOM 677 C C . ALA A 1 85 ? 5.972 1.588 16.116 1.00 94.31 85 ALA A C 1
ATOM 679 O O . ALA A 1 85 ? 6.671 2.002 17.036 1.00 94.31 85 ALA A O 1
ATOM 680 N N . LYS A 1 86 ? 6.373 1.660 14.840 1.00 95.00 86 LYS A N 1
ATOM 681 C CA . LYS A 1 86 ? 7.630 2.300 14.425 1.00 95.00 86 LYS A CA 1
ATOM 682 C C . LYS A 1 86 ? 7.527 3.820 14.305 1.00 95.00 86 LYS A C 1
ATOM 684 O O . LYS A 1 86 ? 8.531 4.498 14.497 1.00 95.00 86 LYS A O 1
ATOM 689 N N . ASP A 1 87 ? 6.357 4.341 13.954 1.00 91.56 87 ASP A N 1
ATOM 690 C CA . ASP A 1 87 ? 6.099 5.776 13.843 1.00 91.56 87 ASP A CA 1
ATOM 691 C C . ASP A 1 87 ? 4.674 6.096 14.306 1.00 91.56 87 ASP A C 1
ATOM 693 O O . ASP A 1 87 ? 3.716 6.117 13.525 1.00 91.56 87 ASP A O 1
ATOM 697 N N . GLU A 1 88 ? 4.538 6.366 15.605 1.00 88.44 88 GLU A N 1
ATOM 698 C CA . GLU A 1 88 ? 3.237 6.639 16.214 1.00 88.44 88 GLU A CA 1
ATOM 699 C C . GLU A 1 88 ? 2.603 7.948 15.733 1.00 88.44 88 GLU A C 1
ATOM 701 O O . GLU A 1 88 ? 1.376 8.090 15.821 1.00 88.44 88 GLU A O 1
ATOM 706 N N . THR A 1 89 ? 3.421 8.876 15.218 1.00 87.50 89 THR A N 1
ATOM 707 C CA . THR A 1 89 ? 2.990 10.187 14.709 1.00 87.50 89 THR A CA 1
ATOM 708 C C . THR A 1 89 ? 2.387 10.091 13.310 1.00 87.50 89 THR A C 1
ATOM 710 O O . THR A 1 89 ? 1.654 10.983 12.870 1.00 87.50 89 THR A O 1
ATOM 713 N N . ASN A 1 90 ? 2.624 8.977 12.613 1.00 86.94 90 ASN A N 1
ATOM 714 C CA . ASN A 1 90 ? 2.062 8.737 11.301 1.00 86.94 90 ASN A CA 1
ATOM 715 C C . ASN A 1 90 ? 0.567 8.412 11.383 1.00 86.94 90 ASN A C 1
ATOM 717 O O . ASN A 1 90 ? 0.129 7.309 11.717 1.00 86.94 90 ASN A O 1
ATOM 721 N N . ALA A 1 91 ? -0.239 9.389 10.988 1.00 89.12 91 ALA A N 1
ATOM 722 C CA . ALA A 1 91 ? -1.686 9.266 10.912 1.00 89.12 91 ALA A CA 1
ATOM 723 C C . ALA A 1 91 ? -2.184 8.279 9.839 1.00 89.12 91 ALA A C 1
ATOM 725 O O . ALA A 1 91 ? -3.295 7.755 9.951 1.00 89.12 91 ALA A O 1
ATOM 726 N N . ALA A 1 92 ? -1.425 8.070 8.758 1.00 91.50 92 ALA A N 1
ATOM 727 C CA . ALA A 1 92 ? -1.934 7.385 7.570 1.00 91.50 92 ALA A CA 1
ATOM 728 C C . ALA A 1 92 ? -2.267 5.895 7.809 1.00 91.50 92 ALA A C 1
ATOM 730 O O . ALA A 1 92 ? -3.363 5.484 7.420 1.00 91.50 92 ALA A O 1
ATOM 731 N N . PRO A 1 93 ? -1.420 5.091 8.485 1.00 93.69 93 PRO A N 1
ATOM 732 C CA . PRO A 1 93 ? -1.746 3.707 8.826 1.00 93.69 93 PRO A CA 1
ATOM 733 C C . PRO A 1 93 ? -2.997 3.579 9.703 1.00 93.69 93 PRO A C 1
ATOM 735 O O . PRO A 1 93 ? -3.856 2.748 9.422 1.00 93.69 93 PRO A O 1
ATOM 738 N N . ARG A 1 94 ? -3.159 4.455 10.707 1.00 92.62 94 ARG A N 1
ATOM 739 C CA . ARG A 1 94 ? -4.345 4.467 11.586 1.00 92.62 94 ARG A CA 1
ATOM 740 C C . ARG A 1 94 ? -5.626 4.729 10.790 1.00 92.62 94 ARG A C 1
ATOM 742 O O . ARG A 1 94 ? -6.603 3.996 10.916 1.00 92.62 94 ARG A O 1
ATOM 749 N N . LYS A 1 95 ? -5.603 5.724 9.893 1.00 92.56 95 LYS A N 1
ATOM 750 C CA . LYS A 1 95 ? -6.725 6.008 8.979 1.00 92.56 95 LYS A CA 1
ATOM 751 C C . LYS A 1 95 ? -7.041 4.820 8.065 1.00 92.56 95 LYS A C 1
ATOM 753 O O . LYS A 1 95 ? -8.212 4.571 7.786 1.00 92.56 95 LYS A O 1
ATOM 758 N N . ARG A 1 96 ? -6.023 4.071 7.625 1.00 94.25 96 ARG A N 1
ATOM 759 C CA . ARG A 1 96 ? -6.211 2.867 6.803 1.00 94.25 96 ARG A CA 1
ATOM 760 C C . ARG A 1 96 ? -6.873 1.730 7.585 1.00 94.25 96 ARG A C 1
ATOM 762 O O . ARG A 1 96 ? -7.833 1.172 7.065 1.00 94.25 96 ARG A O 1
ATOM 769 N N . LYS A 1 97 ? -6.471 1.464 8.836 1.00 94.38 97 LYS A N 1
ATOM 770 C CA . LYS A 1 97 ? -7.160 0.488 9.710 1.00 94.38 97 LYS A CA 1
ATOM 771 C C . LYS A 1 97 ? -8.650 0.808 9.858 1.00 94.38 97 LYS A C 1
ATOM 773 O O . LYS A 1 97 ? -9.501 -0.060 9.695 1.00 94.38 97 LYS A O 1
ATOM 778 N N . ILE A 1 98 ? -8.989 2.082 10.069 1.00 93.00 98 ILE A N 1
ATOM 779 C CA . ILE A 1 98 ? -10.390 2.532 10.148 1.00 93.00 98 ILE A CA 1
ATOM 780 C C . ILE A 1 98 ? -11.141 2.253 8.833 1.00 93.00 98 ILE A C 1
ATOM 782 O O . ILE A 1 98 ? -12.297 1.828 8.859 1.00 93.00 98 ILE A O 1
ATOM 786 N N . ALA A 1 99 ? -10.504 2.465 7.676 1.00 91.69 99 ALA A N 1
ATOM 787 C CA . ALA A 1 99 ? -11.097 2.147 6.376 1.00 91.69 99 ALA A CA 1
ATOM 788 C C . ALA A 1 99 ? -11.328 0.635 6.190 1.00 91.69 99 ALA A C 1
ATOM 790 O O . ALA A 1 99 ? -12.409 0.249 5.745 1.00 91.69 99 ALA A O 1
ATOM 791 N N . ILE A 1 100 ? -10.377 -0.206 6.610 1.00 91.75 100 ILE A N 1
ATOM 792 C CA . ILE A 1 100 ? -10.501 -1.672 6.595 1.00 91.75 100 ILE A CA 1
ATOM 793 C C . ILE A 1 100 ? -11.660 -2.132 7.489 1.00 91.75 100 ILE A C 1
ATOM 795 O O . ILE A 1 100 ? -12.520 -2.895 7.048 1.00 91.75 100 ILE A O 1
ATOM 799 N N . LEU A 1 101 ? -11.764 -1.615 8.719 1.00 92.62 101 LEU A N 1
ATOM 800 C CA . LEU A 1 101 ? -12.881 -1.922 9.622 1.00 92.62 101 LEU A CA 1
ATOM 801 C C . LEU A 1 101 ? -14.236 -1.553 9.003 1.00 92.62 101 LEU A C 1
ATOM 803 O O . LEU A 1 101 ? -15.202 -2.310 9.123 1.00 92.62 101 LEU A O 1
ATOM 807 N N . LYS A 1 102 ? -14.311 -0.418 8.295 1.00 90.94 102 LYS A N 1
ATOM 808 C CA . LYS A 1 102 ? -15.516 -0.026 7.551 1.00 90.94 102 LYS A CA 1
ATOM 809 C C . LYS A 1 102 ? -15.829 -0.996 6.409 1.00 90.94 102 LYS A C 1
ATOM 811 O O . LYS A 1 102 ? -16.992 -1.371 6.279 1.00 90.94 102 LYS A O 1
ATOM 816 N N . ALA A 1 103 ? -14.833 -1.404 5.622 1.00 86.69 103 ALA A N 1
ATOM 817 C CA . ALA A 1 103 ? -15.005 -2.360 4.523 1.00 86.69 103 ALA A CA 1
ATOM 818 C C . ALA A 1 103 ? -15.505 -3.729 5.022 1.00 86.69 103 ALA A C 1
ATOM 820 O O . ALA A 1 103 ? -16.375 -4.331 4.404 1.00 86.69 103 ALA A O 1
ATOM 821 N N . ARG A 1 104 ? -15.054 -4.157 6.210 1.00 89.56 104 ARG A N 1
ATOM 822 C CA . ARG A 1 104 ? -15.508 -5.380 6.902 1.00 89.56 104 ARG A CA 1
ATOM 823 C C . ARG A 1 104 ? -16.887 -5.253 7.572 1.00 89.56 104 ARG A C 1
ATOM 825 O O . ARG A 1 104 ? -17.329 -6.182 8.240 1.00 89.56 104 ARG A O 1
ATOM 832 N N . GLY A 1 105 ? -17.552 -4.097 7.496 1.00 90.56 105 GLY A N 1
ATOM 833 C CA . GLY A 1 105 ? -18.830 -3.848 8.179 1.00 90.56 105 GLY A CA 1
ATOM 834 C C . GLY A 1 105 ? -18.731 -3.654 9.702 1.00 90.56 105 GLY A C 1
ATOM 835 O O . GLY A 1 105 ? -19.758 -3.469 10.363 1.00 90.56 105 GLY A O 1
ATOM 836 N N . ARG A 1 106 ? -17.519 -3.609 10.274 1.00 92.56 106 ARG A N 1
ATOM 837 C CA . ARG A 1 106 ? -17.230 -3.456 11.715 1.00 92.56 106 ARG A CA 1
ATOM 838 C C . ARG A 1 106 ? -17.338 -1.991 12.160 1.00 92.56 106 ARG A C 1
ATOM 840 O O . ARG A 1 106 ? -16.394 -1.380 12.658 1.00 92.56 106 ARG A O 1
ATOM 847 N N . ARG A 1 107 ? -18.516 -1.392 11.955 1.00 94.00 107 ARG A N 1
ATOM 848 C CA . ARG A 1 107 ? -18.753 0.054 12.146 1.00 94.00 107 ARG A CA 1
ATOM 849 C C . ARG A 1 107 ? -18.477 0.553 13.566 1.00 94.00 107 ARG A C 1
ATOM 851 O O . ARG A 1 107 ? -17.893 1.621 13.713 1.00 94.00 107 ARG A O 1
ATOM 858 N N . LEU A 1 108 ? -18.880 -0.194 14.596 1.00 95.25 108 LEU A N 1
ATOM 859 C CA . LEU A 1 108 ? -18.671 0.212 15.994 1.00 95.25 108 LEU A CA 1
ATOM 860 C C . LEU A 1 108 ? -17.183 0.300 16.345 1.00 95.25 108 LEU A C 1
ATOM 862 O O . LEU A 1 108 ? -16.753 1.228 17.024 1.00 95.25 108 LEU A O 1
ATOM 866 N N . GLU A 1 109 ? -16.391 -0.630 15.825 1.00 92.88 109 GLU A N 1
ATOM 867 C CA . GLU A 1 109 ? -14.950 -0.680 16.058 1.00 92.88 109 GLU A CA 1
ATOM 868 C C . GLU A 1 109 ? -14.232 0.427 15.295 1.00 92.88 109 GLU A C 1
ATOM 870 O O . GLU A 1 109 ? -13.390 1.111 15.865 1.00 92.88 109 GLU A O 1
ATOM 875 N N . ALA A 1 110 ? -14.650 0.703 14.055 1.00 92.81 110 ALA A N 1
ATOM 876 C CA . ALA A 1 110 ? -14.160 1.857 13.304 1.00 92.81 110 ALA A CA 1
ATOM 877 C C . ALA A 1 110 ? -14.412 3.185 14.047 1.00 92.81 110 ALA A C 1
ATOM 879 O O . ALA A 1 110 ? -13.543 4.055 14.064 1.00 92.81 110 ALA A O 1
ATOM 880 N N . ILE A 1 111 ? -15.586 3.348 14.675 1.00 93.56 111 ILE A N 1
ATOM 881 C CA . ILE A 1 111 ? -15.910 4.532 15.489 1.00 93.56 111 ILE A CA 1
ATOM 882 C C . ILE A 1 111 ? -15.013 4.599 16.727 1.00 93.56 111 ILE A C 1
ATOM 884 O O . ILE A 1 111 ? -14.523 5.678 17.065 1.00 93.56 111 ILE A O 1
ATOM 888 N N . LYS A 1 112 ? -14.799 3.473 17.413 1.00 93.00 112 LYS A N 1
ATOM 889 C CA . LYS A 1 112 ? -13.929 3.414 18.592 1.00 93.00 112 LYS A CA 1
ATOM 890 C C . LYS A 1 112 ? -12.495 3.823 18.238 1.00 93.00 112 LYS A C 1
ATOM 892 O O . LYS A 1 112 ? -11.978 4.753 18.849 1.00 93.00 112 LYS A O 1
ATOM 897 N N . GLU A 1 113 ? -11.918 3.217 17.205 1.00 89.69 113 GLU A N 1
ATOM 898 C CA . GLU A 1 113 ? -10.568 3.528 16.715 1.00 89.69 113 GLU A CA 1
ATOM 899 C C . GLU A 1 113 ? -10.426 4.991 16.278 1.00 89.69 113 GLU A C 1
ATOM 901 O O . GLU A 1 113 ? -9.440 5.652 16.598 1.00 89.69 113 GLU A O 1
ATOM 906 N N . LEU A 1 114 ? -11.434 5.546 15.594 1.00 89.50 114 LEU A N 1
ATOM 907 C CA . LEU A 1 114 ? -11.423 6.958 15.207 1.00 89.50 114 LEU A CA 1
ATOM 908 C C . LEU A 1 114 ? -11.421 7.888 16.428 1.00 89.50 114 LEU A C 1
ATOM 910 O O . LEU A 1 114 ? -10.692 8.879 16.441 1.00 89.50 114 LEU A O 1
ATOM 914 N N . ASN A 1 115 ? -12.212 7.571 17.456 1.00 90.81 115 ASN A N 1
ATOM 915 C CA . ASN A 1 115 ? -12.228 8.343 18.698 1.00 90.81 115 ASN A CA 1
ATOM 916 C C . ASN A 1 115 ? -10.898 8.242 19.451 1.00 90.81 115 ASN A C 1
ATOM 918 O O . ASN A 1 115 ? -10.434 9.240 19.989 1.00 90.81 115 ASN A O 1
ATOM 922 N N . GLU A 1 116 ? -10.288 7.058 19.511 1.00 87.25 116 GLU A N 1
ATOM 923 C CA . GLU A 1 116 ? -8.975 6.876 20.139 1.00 87.25 116 GLU A CA 1
ATOM 924 C C . GLU A 1 116 ? -7.879 7.637 19.391 1.00 87.25 116 GLU A C 1
ATOM 926 O O . GLU A 1 116 ? -7.051 8.293 20.021 1.00 87.25 116 GLU A O 1
ATOM 931 N N . TYR A 1 117 ? -7.916 7.626 18.057 1.00 82.88 117 TYR A N 1
ATOM 932 C CA . TYR A 1 117 ? -6.983 8.379 17.227 1.00 82.88 117 TYR A CA 1
ATOM 933 C C . TYR A 1 117 ? -7.072 9.897 17.449 1.00 82.88 117 TYR A C 1
ATOM 935 O O . TYR A 1 117 ? -6.037 10.545 17.525 1.00 82.88 117 TYR A O 1
ATOM 943 N N . LEU A 1 118 ? -8.278 10.461 17.587 1.00 84.25 118 LEU A N 1
ATOM 944 C CA . LEU A 1 118 ? -8.480 11.907 17.783 1.00 84.25 118 LEU A CA 1
ATOM 945 C C . LEU A 1 118 ? -8.175 12.408 19.206 1.00 84.25 118 LEU A C 1
ATOM 947 O O . LEU A 1 118 ? -8.159 13.616 19.428 1.00 84.25 118 LEU A O 1
ATOM 951 N N . LYS A 1 119 ? -7.985 11.507 20.178 1.00 84.12 119 LYS A N 1
ATOM 952 C CA . LYS A 1 119 ? -7.628 11.861 21.565 1.00 84.12 119 LYS A CA 1
ATOM 953 C C . LYS A 1 119 ? -6.126 12.062 21.777 1.00 84.12 119 LYS A C 1
ATOM 955 O O . LYS A 1 119 ? -5.750 12.563 22.836 1.00 84.12 119 LYS A O 1
ATOM 960 N N . LYS A 1 120 ? -5.300 11.601 20.838 1.00 62.41 120 LYS A N 1
ATOM 961 C CA . LYS A 1 120 ? -3.845 11.776 20.850 1.00 62.41 120 LYS A CA 1
ATOM 962 C C . LYS A 1 120 ? -3.469 13.075 20.152 1.00 62.41 120 LYS A C 1
ATOM 964 O O . LYS A 1 120 ? -2.543 13.735 20.662 1.00 62.41 120 LYS A O 1
#

InterPro domains:
  IPR011990 Tetratricopepti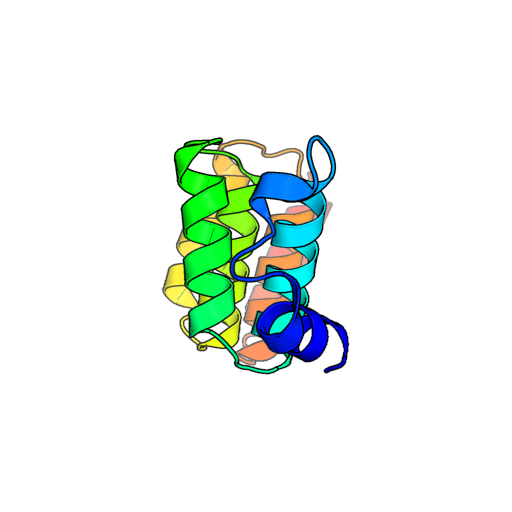de-like helical domain superfamily [G3DSA:1.25.40.10] (8-120)
  IPR011990 Tetratricopeptide-like helical domain superfamily [SSF48452] (37-118)
  IPR039856 ER membrane protein complex subunit 2-like [PTHR12760] (2-119)

Organism: Drosophila sechellia (NCBI:txid7238)

Foldseek 3Di:
DVLLVCCVPPCVVPLVVVPPCSLVSLLVNLVVCLVVVVLVSNVVSLVVVCVVPPPDLSSLQSVLSSCVSVVVNVSSLVSLVVSCVVPVPDPPSLVVNLVNCVVVVVPVVSVVSVVVSVVD

Sequence (120 aa):
VEVVQLWVAVLEDKVHKTGNERHLILEQVIIAALDTARFDIATECTKQLALEFPGSLRVMKFKAMRYEALEQYDEADEVLDAIIAKDETNAAPRKRKIAILKARGRRLEAIKELNEYLKK

Secondary structure (DSSP, 8-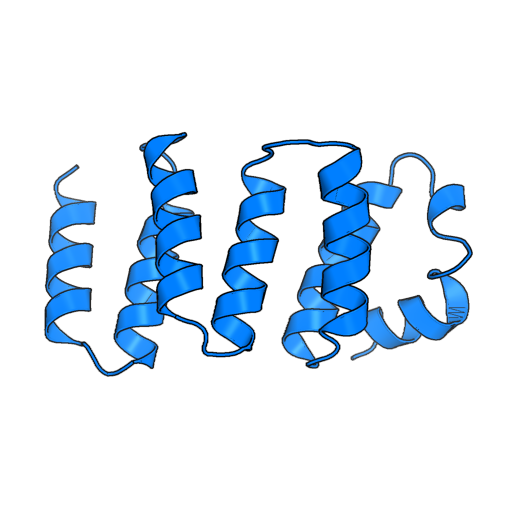state):
-HHHHHIIIIITTTGGGGGGGHHHHHHHHHHHHHHTT-HHHHHHHHHHHHHHSTT-HHHHHHHHHHHHHTT-HHHHHHHHHHHHHH-TT-HHHHHHHHHHHHHTT-HHHHHHHHHHHHT-